Protein AF-A0A244CLA7-F1 (afdb_monomer_lite)

Foldseek 3Di:
DDPVVVVVVVCVVVVHDFDQDDDPPDPDDDDRDDPPPPPPPPPDPDDDPLVVQLVVLLVLLVVLLVVQLVVLVVQLVVQLCVPLPVNDWDKDWDWGDRPNDIDTDIQTDHSVCPDSVVSNVSSVVVSVVSSVVSVVSSVVSSVVSND

pLDDT: mean 71.75, std 21.26, range [33.34, 93.38]

Structure (mmCIF, N/CA/C/O backbone):
data_AF-A0A244CLA7-F1
#
_entry.id   AF-A0A244CLA7-F1
#
loop_
_atom_site.group_PDB
_atom_site.id
_atom_site.type_symbol
_atom_site.label_atom_id
_atom_site.label_alt_id
_atom_site.label_comp_id
_atom_site.label_asym_id
_atom_site.label_entity_id
_atom_site.label_seq_id
_atom_site.pdbx_PDB_ins_code
_atom_site.Cartn_x
_atom_site.Cartn_y
_atom_site.Cartn_z
_atom_site.occupancy
_atom_site.B_iso_or_equiv
_atom_site.auth_seq_id
_atom_site.auth_comp_id
_atom_site.auth_asym_id
_atom_site.auth_atom_id
_atom_site.pdbx_PDB_model_num
ATOM 1 N N . MET A 1 1 ? 11.805 17.698 14.398 1.00 43.31 1 MET A N 1
ATOM 2 C CA . MET A 1 1 ? 12.842 16.790 13.852 1.00 43.31 1 MET A CA 1
ATOM 3 C C . MET A 1 1 ? 14.198 17.474 13.912 1.00 43.31 1 MET A C 1
ATOM 5 O O . MET A 1 1 ? 14.326 18.574 13.388 1.00 43.31 1 MET A O 1
ATOM 9 N N . SER A 1 2 ? 15.173 16.849 14.574 1.00 39.81 2 SER A N 1
ATOM 10 C CA . SER A 1 2 ? 16.552 17.347 14.695 1.00 39.81 2 SER A CA 1
ATOM 11 C C . SER A 1 2 ? 17.226 17.467 13.318 1.00 39.81 2 SER A C 1
ATOM 13 O O . SER A 1 2 ? 17.015 16.605 12.464 1.00 39.81 2 SER A O 1
ATOM 15 N N . LYS A 1 3 ? 18.025 18.523 13.089 1.00 42.25 3 LYS A N 1
ATOM 16 C CA . LYS A 1 3 ? 18.708 18.794 11.803 1.00 42.25 3 LYS A CA 1
ATOM 17 C C . LYS A 1 3 ? 19.556 17.601 11.329 1.00 42.25 3 LYS A C 1
ATOM 19 O O . LYS A 1 3 ? 19.592 17.327 10.136 1.00 42.25 3 LYS A O 1
ATOM 24 N N . TYR A 1 4 ? 20.124 16.837 12.260 1.00 48.91 4 TYR A N 1
ATOM 25 C CA . TYR A 1 4 ? 20.959 15.663 11.986 1.00 48.91 4 TYR A CA 1
ATOM 26 C C . TYR A 1 4 ? 20.196 14.491 11.353 1.00 48.91 4 TYR A C 1
ATOM 28 O O . TYR A 1 4 ? 20.735 13.802 10.493 1.00 48.91 4 TYR A O 1
ATOM 36 N N . ALA A 1 5 ? 18.914 14.311 11.689 1.00 47.72 5 ALA A N 1
ATOM 37 C CA . ALA A 1 5 ? 18.099 13.242 11.108 1.00 47.72 5 ALA A CA 1
ATOM 38 C C . ALA A 1 5 ? 17.867 13.448 9.602 1.00 47.72 5 ALA A C 1
ATOM 40 O O . ALA A 1 5 ? 17.787 12.481 8.854 1.00 47.72 5 ALA A O 1
ATOM 41 N N . LYS A 1 6 ? 17.801 14.708 9.146 1.00 46.91 6 LYS A N 1
ATOM 42 C CA . LYS A 1 6 ? 17.646 15.040 7.721 1.00 46.91 6 LYS A CA 1
ATOM 43 C C . LYS A 1 6 ? 18.919 14.760 6.922 1.00 46.91 6 LYS A C 1
ATOM 45 O O . LYS A 1 6 ? 18.831 14.339 5.777 1.00 46.91 6 LYS A O 1
ATOM 50 N N . VAL A 1 7 ? 20.082 14.975 7.535 1.00 50.00 7 VAL A N 1
ATOM 51 C CA . VAL A 1 7 ? 21.389 14.777 6.893 1.00 50.00 7 VAL A CA 1
ATOM 52 C C . VAL A 1 7 ? 21.701 13.290 6.731 1.00 50.00 7 VAL A C 1
ATOM 54 O O . VAL A 1 7 ? 22.129 12.871 5.661 1.00 50.00 7 VAL A O 1
ATOM 57 N N . ILE A 1 8 ? 21.395 12.480 7.750 1.00 52.47 8 ILE A N 1
ATOM 58 C CA . ILE A 1 8 ? 21.527 11.017 7.679 1.00 52.47 8 ILE A CA 1
ATOM 59 C C . ILE A 1 8 ? 20.615 10.449 6.585 1.00 52.47 8 ILE A C 1
ATOM 61 O O . ILE A 1 8 ? 21.054 9.632 5.781 1.00 52.47 8 ILE A O 1
ATOM 65 N N . LEU A 1 9 ? 19.366 10.925 6.511 1.00 48.12 9 LEU A N 1
ATOM 66 C CA . LEU A 1 9 ? 18.417 10.476 5.491 1.00 48.12 9 LEU A CA 1
ATOM 67 C C . LEU A 1 9 ? 18.893 10.830 4.073 1.00 48.12 9 LEU A C 1
ATOM 69 O O . LEU A 1 9 ? 18.815 9.996 3.181 1.00 48.12 9 LEU A O 1
ATOM 73 N N . ALA A 1 10 ? 19.435 12.036 3.876 1.00 50.59 10 ALA A N 1
ATOM 74 C CA . ALA A 1 10 ? 19.959 12.469 2.581 1.00 50.59 10 ALA A CA 1
ATOM 75 C C . ALA A 1 10 ? 21.188 11.657 2.133 1.00 50.59 10 ALA A C 1
ATOM 77 O O . ALA A 1 10 ? 21.290 11.317 0.959 1.00 50.59 10 ALA A O 1
ATOM 78 N N . ALA A 1 11 ? 22.093 11.312 3.055 1.00 49.34 11 ALA A N 1
ATOM 79 C CA . ALA A 1 11 ? 23.282 10.517 2.744 1.00 49.34 11 ALA A CA 1
ATOM 80 C C . ALA A 1 11 ? 22.945 9.055 2.387 1.00 49.34 11 ALA A C 1
ATOM 82 O O . ALA A 1 11 ? 23.528 8.511 1.452 1.00 49.34 11 ALA A O 1
ATOM 83 N N . ILE A 1 12 ? 21.951 8.452 3.055 1.00 53.03 12 ILE A N 1
ATOM 84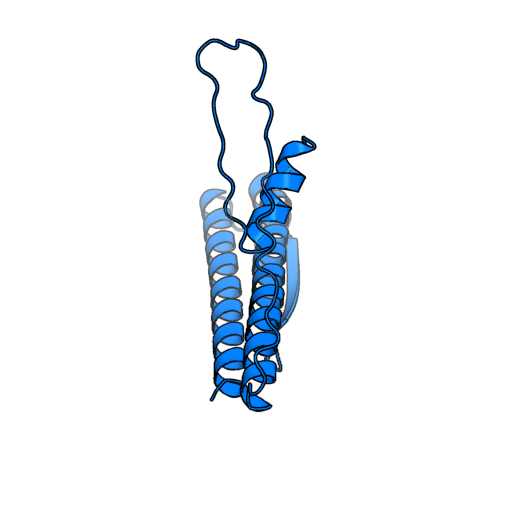 C CA . ILE A 1 12 ? 21.442 7.112 2.704 1.00 53.03 12 ILE A CA 1
ATOM 85 C C . ILE A 1 12 ? 20.797 7.123 1.309 1.00 53.03 12 ILE A C 1
ATOM 87 O O . ILE A 1 12 ? 21.007 6.196 0.532 1.00 53.03 12 ILE A O 1
ATOM 91 N N . CYS A 1 13 ? 20.058 8.183 0.959 1.00 46.69 13 CYS A N 1
ATOM 92 C CA . CYS A 1 13 ? 19.424 8.309 -0.358 1.00 46.69 13 CYS A CA 1
ATOM 93 C C . CYS A 1 13 ? 20.416 8.460 -1.527 1.00 46.69 13 CYS A C 1
ATOM 95 O O . CYS A 1 13 ? 20.008 8.279 -2.668 1.00 46.69 13 CYS A O 1
ATOM 97 N N . MET A 1 14 ? 21.686 8.792 -1.268 1.00 53.25 14 MET A N 1
ATOM 98 C CA . MET A 1 14 ? 22.714 9.022 -2.296 1.00 53.25 14 MET A CA 1
ATOM 99 C C . MET A 1 14 ? 23.757 7.891 -2.387 1.00 53.25 14 MET A C 1
ATOM 101 O O . MET A 1 14 ? 24.845 8.116 -2.907 1.00 53.25 14 MET A O 1
ATOM 105 N N . ASN A 1 15 ? 23.467 6.687 -1.871 1.00 46.84 15 ASN A N 1
ATOM 106 C CA . ASN A 1 15 ? 24.424 5.563 -1.801 1.00 46.84 15 ASN A CA 1
ATOM 107 C C . ASN A 1 15 ? 25.749 5.906 -1.079 1.00 46.84 15 ASN A C 1
ATOM 109 O O . ASN A 1 15 ? 26.771 5.254 -1.287 1.00 46.84 15 ASN A O 1
ATOM 113 N N . GLY A 1 16 ? 25.748 6.915 -0.202 1.00 44.16 16 GLY A N 1
ATOM 114 C CA . GLY A 1 16 ? 26.916 7.285 0.593 1.00 44.16 16 GLY A CA 1
ATOM 115 C C . GLY A 1 16 ? 27.050 6.418 1.846 1.00 44.16 16 GLY A C 1
ATOM 116 O O . GLY A 1 16 ? 26.070 6.139 2.536 1.00 44.16 16 GLY A O 1
ATOM 117 N N . SER A 1 17 ? 28.273 6.022 2.196 1.00 44.25 17 SER A N 1
ATOM 118 C CA . SER A 1 17 ? 28.566 5.398 3.491 1.00 44.25 17 SER A CA 1
ATOM 119 C C . SER A 1 17 ? 28.792 6.468 4.564 1.00 44.25 17 SER A C 1
ATOM 121 O O . SER A 1 17 ? 29.676 7.311 4.416 1.00 44.25 17 SER A O 1
ATOM 123 N N . ILE A 1 18 ? 28.034 6.425 5.665 1.00 45.88 18 ILE A N 1
ATOM 124 C CA . ILE A 1 18 ? 28.233 7.315 6.819 1.00 45.88 18 ILE A CA 1
ATOM 125 C C . ILE A 1 18 ? 29.170 6.629 7.818 1.00 45.88 18 ILE A C 1
ATOM 127 O O . ILE A 1 18 ? 28.774 5.662 8.467 1.00 45.88 18 ILE A O 1
ATOM 131 N N . ASN A 1 19 ? 30.385 7.155 7.986 1.00 44.41 19 ASN A N 1
ATOM 132 C CA . ASN A 1 19 ? 31.270 6.762 9.082 1.00 44.41 19 ASN A CA 1
ATOM 133 C C . ASN A 1 19 ? 31.034 7.678 10.287 1.00 44.41 19 ASN A C 1
ATOM 135 O O . ASN A 1 19 ? 31.317 8.871 10.239 1.00 44.41 19 ASN A O 1
ATOM 139 N N . ILE A 1 20 ? 30.504 7.118 11.376 1.00 48.34 20 ILE A N 1
ATOM 140 C CA . ILE A 1 20 ? 30.347 7.832 12.647 1.00 48.34 20 ILE A CA 1
ATOM 141 C C . ILE A 1 20 ? 31.599 7.567 13.481 1.00 48.34 20 ILE A C 1
ATOM 143 O O . ILE A 1 20 ? 31.740 6.495 14.069 1.00 48.34 20 ILE A O 1
ATOM 147 N N . ILE A 1 21 ? 32.510 8.538 13.538 1.00 46.62 21 ILE A N 1
ATOM 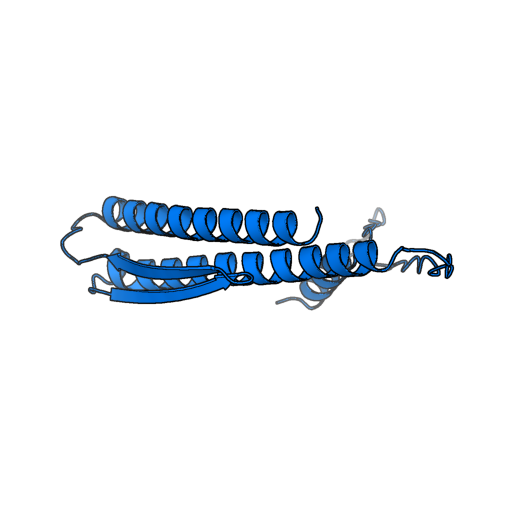148 C CA . ILE A 1 21 ? 33.673 8.476 14.427 1.00 46.62 21 ILE A CA 1
ATOM 149 C C . ILE A 1 21 ? 33.233 8.988 15.800 1.00 46.62 21 ILE A C 1
ATOM 151 O O . ILE A 1 21 ? 32.791 10.127 15.952 1.00 46.62 21 ILE A O 1
ATOM 155 N N . LYS A 1 22 ? 33.316 8.123 16.810 1.00 40.22 22 LYS A N 1
ATOM 156 C CA . LYS A 1 22 ? 33.075 8.488 18.206 1.00 40.22 22 LYS A CA 1
ATOM 157 C C . LYS A 1 22 ? 34.428 8.718 18.867 1.00 40.22 22 LYS A C 1
ATOM 159 O O . LYS A 1 22 ? 35.153 7.756 19.096 1.00 40.22 22 LYS A O 1
ATOM 164 N N . GLU A 1 23 ? 34.764 9.966 19.178 1.00 42.38 23 GLU A N 1
ATOM 165 C CA . GLU A 1 23 ? 35.952 10.247 19.988 1.00 42.38 23 GLU A CA 1
ATOM 166 C C . GLU A 1 23 ? 35.753 9.728 21.420 1.00 42.38 23 GLU A C 1
ATOM 168 O O . GLU A 1 23 ? 34.741 10.009 22.074 1.00 42.38 23 GLU A O 1
ATOM 173 N N . GLU A 1 24 ? 36.711 8.937 21.906 1.00 40.78 24 GLU A N 1
ATOM 174 C CA . GLU A 1 24 ? 36.741 8.492 23.296 1.00 40.78 24 GLU A CA 1
ATOM 175 C C . GLU A 1 24 ? 37.062 9.689 24.209 1.00 40.78 24 GLU A C 1
ATOM 177 O O . GLU A 1 24 ? 38.088 10.343 24.052 1.00 40.78 24 GLU A O 1
ATOM 182 N N . ASN A 1 25 ? 36.174 9.933 25.185 1.00 45.28 25 ASN A N 1
ATOM 183 C CA . ASN A 1 25 ? 36.233 10.939 26.267 1.00 45.28 25 ASN A CA 1
ATOM 184 C C . ASN A 1 25 ? 35.533 12.301 26.076 1.00 45.28 25 ASN A C 1
ATOM 186 O O . ASN A 1 25 ? 35.789 13.215 26.859 1.00 45.28 25 ASN A O 1
ATOM 190 N N . SER A 1 26 ? 34.566 12.440 25.162 1.00 40.34 26 SER A N 1
ATOM 191 C CA . SER A 1 26 ? 33.689 13.628 25.133 1.00 40.34 26 SER A CA 1
ATOM 192 C C . SER A 1 26 ? 32.298 13.357 25.729 1.00 40.34 26 SER A C 1
ATOM 194 O O . SER A 1 26 ? 31.581 12.459 25.288 1.00 40.34 26 SER A O 1
ATOM 196 N N . SER A 1 27 ? 31.881 14.169 26.710 1.00 44.81 27 SER A N 1
ATOM 197 C CA . SER A 1 27 ? 30.490 14.271 27.196 1.00 44.81 27 SER A CA 1
ATOM 198 C C . SER A 1 27 ? 29.626 15.217 26.344 1.00 44.81 27 SER A C 1
ATOM 200 O O . SER A 1 27 ? 28.452 15.440 26.645 1.00 44.81 27 SER A O 1
ATOM 202 N N . VAL A 1 28 ? 30.191 15.751 25.259 1.00 41.19 28 VAL A N 1
ATOM 203 C CA . VAL A 1 28 ? 29.525 16.603 24.273 1.00 41.19 28 VAL A CA 1
ATOM 204 C C . VAL A 1 28 ? 29.382 15.814 22.971 1.00 41.19 28 VAL A C 1
ATOM 206 O O . VAL A 1 28 ? 30.341 15.207 22.495 1.00 41.19 28 VAL A O 1
ATOM 209 N N . LEU A 1 29 ? 28.158 15.799 22.430 1.00 38.31 29 LEU A N 1
ATOM 210 C CA . LEU A 1 29 ? 27.774 15.128 21.183 1.00 38.31 29 LEU A CA 1
ATOM 211 C C . LEU A 1 29 ? 28.836 15.285 20.082 1.00 38.31 29 LEU A C 1
ATOM 213 O O . LEU A 1 29 ? 29.215 16.399 19.729 1.00 38.31 29 LEU A O 1
ATOM 217 N N . SER A 1 30 ? 29.265 14.137 19.559 1.00 40.88 30 SER A N 1
ATOM 218 C CA . SER A 1 30 ? 30.286 13.939 18.531 1.00 40.88 30 SER A CA 1
ATOM 219 C C . SER A 1 30 ? 30.090 14.861 17.322 1.00 40.88 30 SER A C 1
ATOM 221 O O . SER A 1 30 ? 28.983 14.964 16.786 1.00 40.88 30 SER A O 1
ATOM 223 N N . SER A 1 31 ? 31.163 15.505 16.862 1.00 39.41 31 SER A N 1
ATOM 224 C CA . SER A 1 31 ? 31.197 16.154 15.551 1.00 39.41 31 SER A CA 1
ATOM 225 C C . SER A 1 31 ? 31.093 15.086 14.464 1.00 39.41 31 SER A C 1
ATOM 227 O O . SER A 1 31 ? 31.914 14.179 14.383 1.00 39.41 31 SER A O 1
ATOM 229 N N . VAL A 1 32 ? 30.054 15.176 13.634 1.00 38.81 32 VAL A N 1
ATOM 230 C CA . VAL A 1 32 ? 29.912 14.326 12.449 1.00 38.81 32 VAL A CA 1
ATOM 231 C C . VAL A 1 32 ? 30.700 14.984 11.323 1.00 38.81 32 VAL A C 1
ATOM 233 O O . VAL A 1 32 ? 30.219 15.939 10.713 1.00 38.81 32 VAL A O 1
ATOM 236 N N . GLU A 1 33 ? 31.907 14.494 11.058 1.00 38.62 33 GLU A N 1
ATOM 237 C CA . GLU A 1 33 ? 32.609 14.803 9.815 1.00 38.62 33 GLU A CA 1
ATOM 238 C C . GLU A 1 33 ? 32.019 13.952 8.693 1.00 38.62 33 GLU A C 1
ATOM 240 O O . GLU A 1 33 ? 32.077 12.723 8.703 1.00 38.62 33 GLU A O 1
ATOM 245 N N . ILE A 1 34 ? 31.399 14.621 7.725 1.00 40.28 34 ILE A N 1
ATOM 246 C CA . ILE A 1 34 ? 30.872 13.974 6.529 1.00 40.28 34 ILE A CA 1
ATOM 247 C C . ILE A 1 34 ? 31.973 14.044 5.478 1.00 40.28 34 ILE A C 1
ATOM 249 O O . ILE A 1 34 ? 32.112 15.043 4.774 1.00 40.28 34 ILE A O 1
ATOM 253 N N . GLY A 1 35 ? 32.763 12.977 5.384 1.00 33.78 35 GLY A N 1
ATOM 254 C CA . GLY A 1 35 ? 33.628 12.746 4.234 1.00 33.78 35 GLY A CA 1
ATOM 255 C C . GLY A 1 35 ? 32.774 12.367 3.028 1.00 33.78 35 GLY A C 1
ATOM 256 O O . GLY A 1 35 ? 32.371 11.215 2.890 1.00 33.78 35 GLY A O 1
ATOM 257 N N . LEU A 1 36 ? 32.472 13.334 2.162 1.00 35.41 36 LEU A N 1
ATOM 258 C CA . LEU A 1 36 ? 31.953 13.050 0.828 1.00 35.41 36 LEU A CA 1
ATOM 259 C C . LEU A 1 36 ? 33.131 12.597 -0.034 1.00 35.41 36 LEU A C 1
ATOM 261 O O . LEU A 1 36 ? 33.825 13.423 -0.623 1.00 35.41 36 LEU A O 1
ATOM 265 N N . ASN A 1 37 ? 33.357 11.285 -0.120 1.00 35.81 37 ASN A N 1
ATOM 266 C CA . ASN A 1 37 ? 34.091 10.746 -1.258 1.00 35.81 37 ASN A CA 1
ATOM 267 C C . ASN A 1 37 ? 33.179 10.901 -2.475 1.00 35.81 37 ASN A C 1
ATOM 269 O O . ASN A 1 37 ? 32.371 10.029 -2.785 1.00 35.81 37 ASN A O 1
ATOM 273 N N . LEU A 1 38 ? 33.277 12.063 -3.122 1.00 33.34 38 LEU A N 1
ATOM 274 C CA . LEU A 1 38 ? 32.858 12.238 -4.502 1.00 33.34 38 LEU A CA 1
ATOM 275 C C . LEU A 1 38 ? 33.720 11.277 -5.314 1.00 33.34 38 LEU A C 1
ATOM 277 O O . LEU A 1 38 ? 34.855 11.591 -5.664 1.00 33.34 38 LEU A O 1
ATOM 281 N N . VAL A 1 39 ? 33.197 10.075 -5.552 1.00 35.69 39 VAL A N 1
ATOM 282 C CA . VAL A 1 39 ? 33.678 9.253 -6.654 1.00 35.69 39 VAL A CA 1
ATOM 283 C C . VAL A 1 39 ? 33.428 10.121 -7.876 1.00 35.69 39 VAL A C 1
ATOM 285 O O . VAL A 1 39 ? 32.276 10.395 -8.216 1.00 35.69 39 VAL A O 1
ATOM 288 N N . SER A 1 40 ? 34.499 10.678 -8.445 1.00 35.94 40 SER A N 1
ATOM 289 C CA . SER A 1 40 ? 34.411 11.337 -9.737 1.00 35.94 40 SER A CA 1
ATOM 290 C C . SER A 1 40 ? 33.782 10.320 -10.669 1.00 35.94 40 SER A C 1
ATOM 292 O O . SER A 1 40 ? 34.332 9.230 -10.835 1.00 35.94 40 SER A O 1
ATOM 294 N N . ALA A 1 41 ? 32.614 10.653 -11.210 1.00 35.59 41 ALA A N 1
ATOM 295 C CA . ALA A 1 41 ? 32.074 9.948 -12.350 1.00 35.59 41 ALA A CA 1
ATOM 296 C C . ALA A 1 41 ? 33.107 10.121 -13.466 1.00 35.59 41 ALA A C 1
ATOM 298 O O . ALA A 1 41 ? 33.167 11.162 -14.117 1.00 35.59 41 ALA A O 1
ATOM 299 N N . GLU A 1 42 ? 34.009 9.150 -13.596 1.00 35.72 42 GLU A N 1
ATOM 300 C CA . GLU A 1 42 ? 34.713 8.950 -14.846 1.00 35.72 42 GLU A CA 1
ATOM 301 C C . GLU A 1 42 ? 33.616 8.654 -15.863 1.00 35.72 42 GLU A C 1
ATOM 303 O O . GLU A 1 42 ? 32.909 7.651 -15.756 1.00 35.72 42 GLU A O 1
ATOM 308 N N . GLU A 1 43 ? 33.424 9.589 -16.795 1.00 40.41 43 GLU A N 1
ATOM 309 C CA . GLU A 1 43 ? 32.685 9.365 -18.030 1.00 40.41 43 GLU A CA 1
ATOM 310 C C . GLU A 1 43 ? 33.357 8.201 -18.763 1.00 40.41 43 GLU A C 1
ATOM 312 O O . GLU A 1 43 ? 34.253 8.378 -19.588 1.00 40.41 43 GLU A O 1
ATOM 317 N N . SER A 1 44 ? 32.943 6.981 -18.435 1.00 33.94 44 SER A N 1
ATOM 318 C CA . SER A 1 44 ? 33.195 5.826 -19.273 1.00 33.94 44 SER A CA 1
ATOM 319 C C . SER A 1 44 ? 32.066 5.766 -20.284 1.00 33.94 44 SER A C 1
ATOM 321 O O . SER A 1 44 ? 30.966 5.297 -20.009 1.00 33.94 44 SER A O 1
ATOM 323 N N . SER A 1 45 ? 32.378 6.281 -21.467 1.00 46.41 45 SER A N 1
ATOM 324 C CA . SER A 1 45 ? 31.721 5.969 -22.728 1.00 46.41 45 SER A CA 1
ATOM 325 C C . SER A 1 45 ? 31.265 4.505 -22.808 1.00 46.41 45 SER A C 1
ATOM 327 O O . SER A 1 45 ? 32.034 3.614 -22.437 1.00 46.41 45 SER A O 1
ATOM 329 N N . TYR A 1 46 ? 30.085 4.315 -23.410 1.00 43.38 46 TYR A N 1
ATOM 330 C CA . TYR A 1 46 ? 29.405 3.059 -23.765 1.00 43.38 46 TYR A CA 1
ATOM 331 C C . TYR A 1 46 ? 28.572 2.400 -22.653 1.00 43.38 46 TYR A C 1
ATOM 333 O O . TYR A 1 46 ? 28.855 1.277 -22.255 1.00 43.38 46 TYR A O 1
ATOM 341 N N . LEU A 1 47 ? 27.502 3.071 -22.215 1.00 43.66 47 LEU A N 1
ATOM 342 C CA . LEU A 1 47 ? 26.269 2.356 -21.878 1.00 43.66 47 LEU A CA 1
ATOM 343 C C . LEU A 1 47 ? 25.419 2.361 -23.154 1.00 43.66 47 LEU A C 1
ATOM 345 O O . LEU A 1 47 ? 25.162 3.428 -23.723 1.00 43.66 47 LEU A O 1
ATOM 349 N N . ASP A 1 48 ? 25.070 1.179 -23.659 1.00 52.22 48 ASP A N 1
ATOM 350 C CA . ASP A 1 48 ? 24.084 1.057 -24.735 1.00 52.22 48 ASP A CA 1
ATOM 351 C C . ASP A 1 48 ? 22.786 1.734 -24.257 1.00 52.22 48 ASP A C 1
ATOM 353 O O . ASP A 1 48 ? 22.449 1.662 -23.077 1.00 52.22 48 ASP A O 1
ATOM 357 N N . GLY A 1 49 ? 22.051 2.424 -25.138 1.00 55.16 49 GLY A N 1
ATOM 358 C CA . GLY A 1 49 ? 20.891 3.255 -24.752 1.00 55.16 49 GLY A CA 1
ATOM 359 C C . GLY A 1 49 ? 19.776 2.530 -23.972 1.00 55.16 49 GLY A C 1
ATOM 360 O O . GLY A 1 49 ? 18.890 3.181 -23.420 1.00 55.16 49 GLY A O 1
ATOM 361 N N . ASP A 1 50 ? 19.840 1.201 -23.892 1.00 56.41 50 ASP A N 1
ATOM 362 C CA . ASP A 1 50 ? 18.952 0.341 -23.114 1.00 56.41 50 ASP A CA 1
ATOM 363 C C . ASP A 1 50 ? 19.337 0.267 -21.612 1.00 56.41 50 ASP A C 1
ATOM 365 O O . ASP A 1 50 ? 18.457 0.114 -20.760 1.00 56.41 50 ASP A O 1
ATOM 369 N N . GLU A 1 51 ? 20.614 0.451 -21.245 1.00 62.72 51 GLU A N 1
ATOM 370 C CA . GLU A 1 51 ? 21.068 0.459 -19.840 1.00 62.72 51 GLU A CA 1
ATOM 371 C C . GLU A 1 51 ? 20.591 1.715 -19.089 1.00 62.72 51 GLU A C 1
ATOM 373 O O . GLU A 1 51 ? 20.091 1.607 -17.967 1.00 62.72 51 GLU A O 1
ATOM 378 N N . GLU A 1 52 ? 20.617 2.889 -19.731 1.00 76.94 52 GLU A N 1
ATOM 379 C CA . GLU A 1 52 ? 20.114 4.146 -19.144 1.00 76.94 52 GLU A CA 1
ATOM 380 C C . GLU A 1 52 ? 18.594 4.086 -18.886 1.00 76.94 52 GLU A C 1
ATOM 382 O O . GLU A 1 52 ? 18.097 4.524 -17.842 1.00 76.94 52 GLU A O 1
ATOM 387 N N . ALA A 1 53 ? 17.839 3.471 -19.804 1.00 76.06 53 ALA A N 1
ATOM 388 C CA . ALA A 1 53 ? 16.396 3.290 -19.660 1.00 76.06 53 ALA A CA 1
ATOM 389 C C . ALA A 1 53 ? 16.039 2.343 -18.501 1.00 76.06 53 ALA A C 1
ATOM 391 O O . ALA A 1 53 ? 15.078 2.597 -17.763 1.00 76.06 53 ALA A O 1
ATOM 392 N N . CYS A 1 54 ? 16.816 1.273 -18.308 1.00 81.75 54 CYS A N 1
ATOM 393 C CA . CYS A 1 54 ? 16.606 0.343 -17.204 1.00 81.75 54 CYS A CA 1
ATOM 394 C C . CYS A 1 54 ? 16.933 0.971 -15.837 1.00 81.75 54 CYS A C 1
ATOM 396 O O . CYS A 1 54 ? 16.137 0.846 -14.898 1.00 81.75 54 CYS A O 1
ATOM 398 N N . GLU A 1 55 ? 18.051 1.693 -15.716 1.00 82.88 55 GLU A N 1
ATOM 399 C CA . GLU A 1 55 ? 18.414 2.384 -14.472 1.00 82.88 55 GLU A CA 1
ATOM 400 C C . GLU A 1 55 ? 17.346 3.407 -14.062 1.00 82.88 55 GLU A C 1
ATOM 402 O O . GLU A 1 55 ? 16.906 3.445 -12.903 1.00 82.88 55 GLU A O 1
ATOM 407 N N . GLN A 1 56 ? 16.847 4.182 -15.029 1.00 83.12 56 GLN A N 1
ATOM 408 C CA . GLN A 1 56 ? 15.768 5.135 -14.797 1.00 83.12 56 GLN A CA 1
ATOM 409 C C . GLN A 1 56 ? 14.467 4.434 -14.378 1.00 83.12 56 GLN A C 1
ATOM 411 O O . GLN A 1 56 ? 13.830 4.839 -13.398 1.00 83.12 56 GLN A O 1
ATOM 416 N N . ALA A 1 57 ? 14.094 3.335 -15.045 1.00 81.31 57 ALA A N 1
ATOM 417 C CA . ALA A 1 57 ? 12.926 2.542 -14.669 1.00 81.31 57 ALA A CA 1
ATOM 418 C C . ALA A 1 57 ? 13.036 1.996 -13.239 1.00 81.31 57 ALA A C 1
ATOM 420 O O . ALA A 1 57 ? 12.050 2.004 -12.499 1.00 81.31 57 ALA A O 1
ATOM 421 N N . GLN A 1 58 ? 14.227 1.574 -12.808 1.00 86.50 58 GLN A N 1
ATOM 422 C CA . GLN A 1 58 ? 14.463 1.106 -11.445 1.00 86.50 58 GLN A CA 1
ATOM 423 C C . GLN A 1 58 ? 14.284 2.223 -10.409 1.00 86.50 58 GLN A C 1
ATOM 425 O O . GLN A 1 58 ? 13.618 2.006 -9.388 1.00 86.50 58 GLN A O 1
ATOM 430 N N . MET A 1 59 ? 14.824 3.418 -10.666 1.00 87.19 59 MET A N 1
ATOM 431 C CA . MET A 1 59 ? 14.648 4.582 -9.789 1.00 87.19 59 MET A CA 1
ATOM 432 C C . MET A 1 59 ? 13.176 4.988 -9.668 1.00 87.19 59 MET A C 1
ATOM 434 O O . MET A 1 59 ? 12.661 5.128 -8.551 1.00 87.19 59 MET A O 1
ATOM 438 N N . ASP A 1 60 ? 12.476 5.114 -10.796 1.00 85.75 60 ASP A N 1
ATOM 439 C CA . ASP A 1 60 ? 11.065 5.500 -10.817 1.00 85.75 60 ASP A CA 1
ATOM 440 C C . ASP A 1 60 ? 10.184 4.460 -10.127 1.00 85.75 60 ASP A C 1
ATOM 442 O O . ASP A 1 60 ? 9.342 4.810 -9.296 1.00 85.75 60 ASP A O 1
ATOM 446 N N . SER A 1 61 ? 10.429 3.176 -10.386 1.00 87.06 61 SER A N 1
ATOM 447 C CA . SER A 1 61 ? 9.686 2.079 -9.769 1.00 87.06 61 SER A CA 1
ATOM 448 C C . SER A 1 61 ? 9.835 2.040 -8.250 1.00 87.06 61 SER A C 1
ATOM 450 O O . SER A 1 61 ? 8.875 1.748 -7.530 1.00 87.06 61 SER A O 1
ATOM 452 N N . ASN A 1 62 ? 11.039 2.327 -7.748 1.00 86.69 62 ASN A N 1
ATOM 453 C CA . ASN A 1 62 ? 11.301 2.406 -6.315 1.00 86.69 62 ASN A CA 1
ATOM 454 C C . ASN A 1 62 ? 10.609 3.624 -5.701 1.00 86.69 62 ASN A C 1
ATOM 456 O O . ASN A 1 62 ? 9.983 3.503 -4.648 1.00 86.69 62 ASN A O 1
ATOM 460 N N . ARG A 1 63 ? 10.660 4.783 -6.371 1.00 90.44 63 ARG A N 1
ATOM 461 C CA . ARG A 1 63 ? 9.958 5.993 -5.927 1.00 90.44 63 ARG A CA 1
ATOM 462 C C . ARG A 1 63 ? 8.450 5.758 -5.838 1.00 90.44 63 ARG A C 1
ATOM 464 O O . ARG A 1 63 ? 7.867 6.013 -4.789 1.00 90.44 63 ARG A O 1
ATOM 471 N N . MET A 1 64 ? 7.838 5.233 -6.901 1.00 87.75 64 MET A N 1
ATOM 472 C CA . MET A 1 64 ? 6.397 4.959 -6.963 1.00 87.75 64 MET A CA 1
ATOM 473 C C . MET A 1 64 ? 5.961 3.943 -5.899 1.00 87.75 64 MET A C 1
ATOM 475 O O . MET A 1 64 ? 4.965 4.159 -5.208 1.00 87.75 64 MET A O 1
ATOM 479 N N . PHE A 1 65 ? 6.734 2.866 -5.705 1.00 91.19 65 PHE A N 1
ATOM 480 C CA . PHE A 1 65 ? 6.472 1.896 -4.639 1.00 91.19 65 PHE A CA 1
ATOM 481 C C . PHE A 1 65 ? 6.536 2.538 -3.248 1.00 91.19 65 PHE A C 1
ATOM 483 O O . PHE A 1 65 ? 5.632 2.330 -2.442 1.00 91.19 65 PHE A O 1
ATOM 490 N N . ASN A 1 66 ? 7.574 3.332 -2.973 1.00 89.88 66 ASN A N 1
ATOM 491 C CA . ASN A 1 66 ? 7.745 3.987 -1.677 1.00 89.88 66 ASN A CA 1
ATOM 492 C C . ASN A 1 66 ? 6.619 4.987 -1.387 1.00 89.88 66 ASN A C 1
ATOM 494 O O . ASN A 1 66 ? 6.161 5.070 -0.249 1.00 89.88 66 ASN A O 1
ATOM 498 N N . THR A 1 67 ? 6.145 5.716 -2.4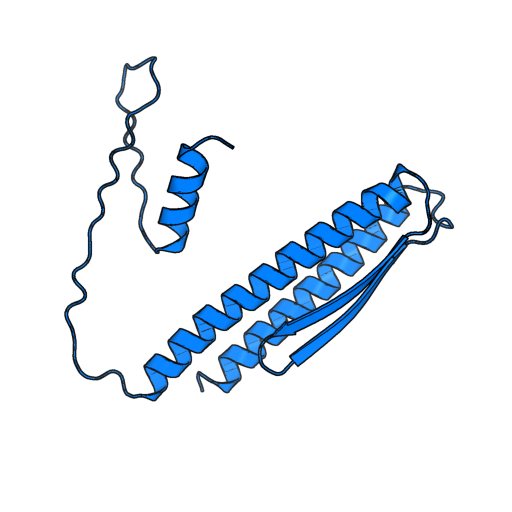03 1.00 91.00 67 THR A N 1
ATOM 499 C CA . THR A 1 67 ? 4.968 6.584 -2.277 1.00 91.00 67 THR A CA 1
ATOM 500 C C . THR A 1 67 ? 3.723 5.772 -1.930 1.00 91.00 67 THR A C 1
ATOM 502 O O . THR A 1 67 ? 3.052 6.106 -0.957 1.00 91.00 67 THR A O 1
ATOM 505 N N . CYS A 1 68 ? 3.456 4.669 -2.640 1.00 89.62 68 CYS A N 1
ATOM 506 C CA . CYS A 1 68 ? 2.332 3.797 -2.298 1.00 89.62 68 CYS A CA 1
ATOM 507 C C . CYS A 1 68 ? 2.435 3.245 -0.862 1.00 89.62 68 CYS A C 1
ATOM 509 O O . CYS A 1 68 ? 1.472 3.340 -0.105 1.00 89.62 68 CYS A O 1
ATOM 511 N N . ASP A 1 69 ? 3.588 2.698 -0.454 1.00 93.06 69 ASP A N 1
ATOM 512 C CA . ASP A 1 69 ? 3.772 2.153 0.903 1.00 93.06 69 ASP A CA 1
ATOM 513 C C . ASP A 1 69 ? 3.538 3.225 1.979 1.00 93.06 69 ASP A C 1
ATOM 515 O O . ASP A 1 69 ? 2.850 2.974 2.972 1.00 93.06 69 ASP A O 1
ATOM 519 N N . TYR A 1 70 ? 4.054 4.437 1.761 1.00 93.12 70 TYR A N 1
ATOM 520 C CA . TYR A 1 70 ? 3.849 5.562 2.667 1.00 93.12 70 TYR A CA 1
ATOM 521 C C . TYR A 1 70 ? 2.370 5.955 2.777 1.00 93.12 70 TYR A C 1
ATOM 523 O O . TYR A 1 70 ? 1.842 6.047 3.890 1.00 93.12 70 TYR A O 1
ATOM 531 N N . ASP A 1 71 ? 1.695 6.160 1.647 1.00 89.31 71 ASP A N 1
ATOM 532 C CA . ASP A 1 71 ? 0.310 6.628 1.622 1.00 89.31 71 ASP A CA 1
ATOM 533 C C . ASP A 1 71 ? -0.649 5.579 2.192 1.00 89.31 71 ASP A C 1
ATOM 535 O O . ASP A 1 71 ? -1.475 5.908 3.044 1.00 89.31 71 ASP A O 1
ATOM 539 N N . VAL A 1 72 ? -0.489 4.299 1.834 1.00 90.25 72 VAL A N 1
ATOM 540 C CA . VAL A 1 72 ? -1.281 3.197 2.409 1.00 90.25 72 VAL A CA 1
ATOM 541 C C . VAL A 1 72 ? -1.140 3.168 3.931 1.00 90.25 72 VAL A C 1
ATOM 543 O O . VAL A 1 72 ? -2.140 3.118 4.648 1.00 90.25 72 VAL A O 1
ATOM 546 N N . ARG A 1 73 ? 0.088 3.246 4.461 1.00 92.75 73 ARG A N 1
ATOM 547 C CA . ARG A 1 73 ? 0.323 3.263 5.916 1.00 92.75 73 ARG A CA 1
ATOM 548 C C . ARG A 1 73 ? -0.295 4.482 6.586 1.00 92.75 73 ARG A C 1
ATOM 550 O O . ARG A 1 73 ? -0.818 4.360 7.695 1.00 92.75 73 ARG A O 1
ATOM 557 N N . LYS A 1 74 ? -0.232 5.642 5.934 1.00 92.00 74 LYS A N 1
ATOM 558 C CA . LYS A 1 74 ? -0.835 6.882 6.425 1.00 92.00 74 LYS A CA 1
ATOM 559 C C . LYS A 1 74 ? -2.357 6.754 6.511 1.00 92.00 74 LYS A C 1
ATOM 561 O O . LYS A 1 74 ? -2.905 7.033 7.576 1.00 92.00 74 LYS A O 1
ATOM 566 N N . TYR A 1 75 ? -3.017 6.283 5.452 1.00 89.94 75 TYR A N 1
ATOM 567 C CA . TYR A 1 75 ? -4.469 6.082 5.444 1.00 89.94 75 TYR A CA 1
ATOM 568 C C . TYR A 1 75 ? -4.903 5.058 6.487 1.00 89.94 75 TYR A C 1
ATOM 570 O O . TYR A 1 75 ? -5.810 5.321 7.269 1.00 89.94 75 TYR A O 1
ATOM 578 N N . VAL A 1 76 ? -4.202 3.929 6.583 1.00 90.12 76 VAL A N 1
ATOM 579 C CA . VAL A 1 76 ? -4.477 2.901 7.595 1.00 90.12 76 VAL A CA 1
ATOM 580 C C . VAL A 1 76 ? -4.345 3.459 9.012 1.00 90.12 76 VAL A C 1
ATOM 582 O O . VAL A 1 76 ? -5.185 3.174 9.861 1.00 90.12 76 VAL A O 1
ATOM 585 N N . ALA A 1 77 ? -3.327 4.280 9.287 1.00 90.19 77 ALA A N 1
ATOM 586 C CA . ALA A 1 77 ? -3.162 4.910 10.596 1.00 90.19 77 ALA A CA 1
ATOM 587 C C . ALA A 1 77 ? -4.292 5.907 10.915 1.00 90.19 77 ALA A C 1
ATOM 589 O O . ALA A 1 77 ? -4.753 5.976 12.057 1.00 90.19 77 ALA A O 1
ATOM 590 N N . GLU A 1 78 ? -4.745 6.661 9.914 1.00 90.12 78 GLU A N 1
ATOM 591 C CA . GLU A 1 78 ? -5.881 7.575 10.027 1.00 90.12 78 GLU A CA 1
ATOM 592 C C . GLU A 1 78 ? -7.184 6.814 10.309 1.00 90.12 78 GLU A C 1
ATOM 594 O O . GLU A 1 78 ? -7.842 7.080 11.316 1.00 90.12 78 GLU A O 1
ATOM 599 N N . ILE A 1 79 ? -7.495 5.792 9.508 1.00 88.81 79 ILE A N 1
ATOM 600 C CA . ILE A 1 79 ? -8.686 4.948 9.673 1.00 88.81 79 ILE A CA 1
ATOM 601 C C . ILE A 1 79 ? -8.650 4.208 11.007 1.00 88.81 79 ILE A C 1
ATOM 603 O O . ILE A 1 79 ? -9.648 4.145 11.717 1.00 88.81 79 ILE A O 1
ATOM 607 N N . HIS A 1 80 ? -7.489 3.714 11.425 1.00 89.31 80 HIS A N 1
ATOM 608 C CA . HIS A 1 80 ? -7.346 3.076 12.727 1.00 89.31 80 HIS A CA 1
ATOM 609 C C . HIS A 1 80 ? -7.711 4.030 13.876 1.00 89.31 80 HIS A C 1
ATOM 611 O O . HIS A 1 80 ? -8.362 3.633 14.847 1.00 89.31 80 HIS A O 1
ATOM 617 N N . ARG A 1 81 ? -7.320 5.307 13.780 1.00 87.50 81 ARG A N 1
ATOM 618 C CA . ARG A 1 81 ? -7.683 6.324 14.774 1.00 87.50 81 ARG A CA 1
ATOM 619 C C . ARG A 1 81 ? -9.184 6.625 14.753 1.00 87.50 81 ARG A C 1
ATOM 621 O O . ARG A 1 81 ? -9.789 6.695 15.823 1.00 87.50 81 ARG A O 1
ATOM 628 N N . GLU A 1 82 ? -9.774 6.826 13.581 1.00 87.81 82 GLU A N 1
ATOM 629 C CA . GLU A 1 82 ? -11.190 7.195 13.470 1.00 87.81 82 GLU A CA 1
ATOM 630 C C . GLU A 1 82 ? -12.122 6.012 13.779 1.00 87.81 82 GLU A C 1
ATOM 632 O O . GLU A 1 82 ? -13.035 6.139 14.595 1.00 87.81 82 GLU A O 1
ATOM 637 N N . THR A 1 83 ? -11.842 4.825 13.248 1.00 85.81 83 THR A N 1
ATOM 638 C CA . THR A 1 83 ? -12.713 3.658 13.414 1.00 85.81 83 THR A CA 1
ATOM 639 C C . THR A 1 83 ? -12.397 2.839 14.647 1.00 85.81 83 THR A C 1
ATOM 641 O O . THR A 1 83 ? -13.274 2.648 15.488 1.00 85.81 83 THR A O 1
ATOM 644 N N . CYS A 1 84 ? -11.155 2.388 14.831 1.00 85.94 84 CYS A N 1
ATOM 645 C CA . CYS A 1 84 ? -10.861 1.466 15.931 1.00 85.94 84 CYS A CA 1
ATOM 646 C C . CYS A 1 84 ? -10.835 2.166 17.298 1.00 85.94 84 CYS A C 1
ATOM 648 O O . CYS A 1 84 ? -11.223 1.568 18.304 1.00 85.94 84 CYS A O 1
ATOM 650 N N . VAL A 1 85 ? -10.362 3.419 17.354 1.00 84.88 85 VAL A N 1
ATOM 651 C CA . VAL A 1 85 ? -10.222 4.170 18.616 1.00 84.88 85 VAL A CA 1
ATOM 652 C C . VAL A 1 85 ? -11.447 5.032 18.898 1.00 84.88 85 VAL A C 1
ATOM 654 O O . VAL A 1 85 ? -12.053 4.894 19.960 1.00 84.88 85 VAL A O 1
ATOM 657 N N . LYS A 1 86 ? -11.819 5.922 17.970 1.00 84.38 86 LYS A N 1
ATOM 658 C CA . LYS A 1 86 ? -12.943 6.849 18.178 1.00 84.38 86 LYS A CA 1
ATOM 659 C C . LYS A 1 86 ? -14.313 6.231 17.915 1.00 84.38 86 LYS A C 1
ATOM 661 O O . LYS A 1 86 ? -15.306 6.828 18.315 1.00 84.38 86 LYS A O 1
ATOM 666 N N . ARG A 1 87 ? -14.364 5.034 17.323 1.00 82.69 87 ARG A N 1
ATOM 667 C CA . ARG A 1 87 ? -15.610 4.334 16.993 1.00 82.69 87 ARG A CA 1
ATOM 668 C C . ARG A 1 87 ? -16.488 5.154 16.039 1.00 82.69 87 ARG A C 1
ATOM 670 O O . ARG A 1 87 ? -17.658 5.406 16.319 1.00 82.69 87 ARG A O 1
ATOM 677 N N . HIS A 1 88 ? -15.919 5.522 14.893 1.00 85.25 88 HIS A N 1
ATOM 678 C CA . HIS A 1 88 ? -16.641 6.083 13.752 1.00 85.25 88 HIS A CA 1
ATOM 679 C C . HIS A 1 88 ? -16.414 5.262 12.482 1.00 85.25 88 HIS A C 1
ATOM 681 O O . HIS A 1 88 ? -15.286 4.871 12.191 1.00 85.25 88 HIS A O 1
ATOM 687 N N . ASP A 1 89 ? -17.469 5.042 11.700 1.00 84.69 89 ASP A N 1
ATOM 688 C CA . ASP A 1 89 ? -17.321 4.479 10.357 1.00 84.69 89 ASP A CA 1
ATOM 689 C C . ASP A 1 89 ? -16.456 5.414 9.515 1.00 84.69 89 ASP A C 1
ATOM 691 O O . ASP A 1 89 ? -16.753 6.606 9.391 1.00 84.69 89 ASP A O 1
ATOM 695 N N . TYR A 1 90 ? -15.363 4.883 8.974 1.00 85.62 90 TYR A N 1
ATOM 696 C CA . TYR A 1 90 ? -14.456 5.649 8.133 1.00 85.62 90 TYR A CA 1
ATOM 697 C C . TYR A 1 90 ? -13.801 4.732 7.104 1.00 85.62 90 TYR A C 1
ATOM 699 O O . TYR A 1 90 ? -13.305 3.648 7.421 1.00 85.62 90 TYR A O 1
ATOM 707 N N . SER A 1 91 ? -13.809 5.184 5.857 1.00 89.12 91 SER A N 1
ATOM 708 C CA . SER A 1 91 ? -13.190 4.501 4.729 1.00 89.12 91 SER A CA 1
ATOM 709 C C . SER A 1 91 ? -12.635 5.526 3.755 1.00 89.12 91 SER A C 1
ATOM 711 O O . SER A 1 91 ? -13.182 6.621 3.608 1.00 89.12 91 SER A O 1
ATOM 713 N N . VAL A 1 92 ? -11.553 5.160 3.082 1.00 88.94 92 VAL A N 1
ATOM 714 C CA . VAL A 1 92 ? -10.87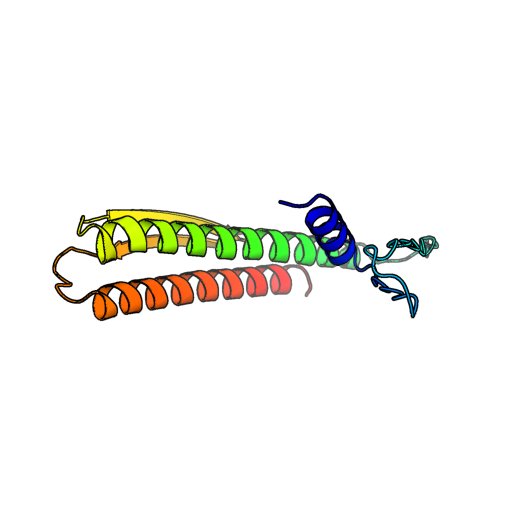9 5.984 2.084 1.00 88.94 92 VAL A CA 1
ATOM 715 C C . VAL A 1 92 ? -10.714 5.161 0.819 1.00 88.94 92 VAL A C 1
ATOM 717 O O . VAL A 1 92 ? -10.141 4.071 0.851 1.00 88.94 92 VAL A O 1
ATOM 720 N N . ASP A 1 93 ? -11.176 5.708 -0.300 1.00 92.38 93 ASP A N 1
ATOM 721 C CA . ASP A 1 93 ? -10.882 5.150 -1.613 1.00 92.38 93 ASP A CA 1
ATOM 722 C C . ASP A 1 93 ? -9.472 5.565 -2.031 1.00 92.38 93 ASP A C 1
ATOM 724 O O . ASP A 1 93 ? -9.113 6.745 -2.022 1.00 92.38 93 ASP A O 1
ATOM 728 N N . VAL A 1 94 ? -8.659 4.577 -2.384 1.00 89.31 94 VAL A N 1
ATOM 729 C CA . VAL A 1 94 ? -7.262 4.754 -2.767 1.00 89.31 94 VAL A CA 1
ATOM 730 C C . VAL A 1 94 ? -7.061 4.352 -4.221 1.00 89.31 94 VAL A C 1
ATOM 732 O O . VAL A 1 94 ? -7.704 3.431 -4.727 1.00 89.31 94 VAL A O 1
ATOM 735 N N . SER A 1 95 ? -6.152 5.049 -4.899 1.00 93.38 95 SER A N 1
ATOM 736 C CA . SER A 1 95 ? -5.730 4.739 -6.262 1.00 93.38 95 SER A CA 1
ATOM 737 C C . SER A 1 95 ? -4.261 5.110 -6.429 1.00 93.38 95 SER A C 1
ATOM 739 O O . SER A 1 95 ? -3.901 6.278 -6.297 1.00 93.38 95 SER A O 1
ATOM 741 N N . PHE A 1 96 ? -3.422 4.124 -6.731 1.00 90.38 96 PHE A N 1
ATOM 742 C CA . PHE A 1 96 ? -1.985 4.288 -6.928 1.00 90.38 96 PHE A CA 1
ATOM 743 C C . PHE A 1 96 ? -1.601 3.876 -8.342 1.00 90.38 96 PHE A C 1
ATOM 745 O O . PHE A 1 96 ? -1.981 2.800 -8.802 1.00 90.38 96 PHE A O 1
ATOM 752 N N . GLU A 1 97 ? -0.821 4.711 -9.016 1.00 90.00 97 GLU A N 1
ATOM 753 C CA . GLU A 1 97 ? -0.271 4.414 -10.335 1.00 90.00 97 GLU A CA 1
ATOM 754 C C . GLU A 1 97 ? 1.199 4.011 -10.197 1.00 90.00 97 GLU A C 1
ATOM 756 O O . GLU A 1 97 ? 2.006 4.738 -9.614 1.00 90.00 97 GLU A O 1
ATOM 761 N N . ILE A 1 98 ? 1.539 2.826 -10.704 1.00 86.50 98 ILE A N 1
ATOM 762 C CA . ILE A 1 98 ? 2.912 2.321 -10.758 1.00 86.50 98 ILE A CA 1
ATOM 763 C C . ILE A 1 98 ? 3.172 1.836 -12.181 1.00 86.50 98 ILE A C 1
ATOM 765 O O . ILE A 1 98 ? 2.636 0.810 -12.616 1.00 86.50 98 ILE A O 1
ATOM 769 N N . GLY A 1 99 ? 3.976 2.595 -12.926 1.00 85.25 99 GLY A N 1
ATOM 770 C CA . GLY A 1 99 ? 4.105 2.403 -14.367 1.00 85.25 99 GLY A CA 1
ATOM 771 C C . GLY A 1 99 ? 2.746 2.554 -15.054 1.00 85.25 99 GLY A C 1
ATOM 772 O O . GLY A 1 99 ? 2.057 3.541 -14.850 1.00 85.25 99 GLY A O 1
ATOM 773 N N . ALA A 1 100 ? 2.326 1.549 -15.826 1.00 82.69 100 ALA A N 1
ATOM 774 C CA . ALA A 1 100 ? 1.009 1.530 -16.478 1.00 82.69 100 ALA A CA 1
ATOM 775 C C . ALA A 1 100 ? -0.100 0.855 -15.640 1.00 82.69 100 ALA A C 1
ATOM 777 O O . ALA A 1 100 ? -1.221 0.687 -16.123 1.00 82.69 100 ALA A O 1
ATOM 778 N N . LYS A 1 101 ? 0.204 0.390 -14.421 1.00 86.94 101 LYS A N 1
ATOM 779 C CA . LYS A 1 101 ? -0.738 -0.361 -13.583 1.00 86.94 101 LYS A CA 1
ATOM 780 C C . LYS A 1 101 ? -1.358 0.557 -12.538 1.00 86.94 101 LYS A C 1
ATOM 782 O O . LYS A 1 101 ? -0.647 1.191 -11.763 1.00 86.94 101 LYS A O 1
ATOM 787 N N . VAL A 1 102 ? -2.687 0.567 -12.494 1.00 91.69 102 VAL A N 1
ATOM 788 C CA . VAL A 1 102 ? -3.467 1.271 -11.472 1.00 91.69 102 VAL A CA 1
ATOM 789 C C . VAL A 1 102 ? -3.920 0.261 -10.422 1.00 91.69 102 VAL A C 1
ATOM 791 O O . VAL A 1 102 ? -4.521 -0.763 -10.749 1.00 91.69 102 VAL A O 1
ATOM 794 N N . ILE A 1 103 ? -3.617 0.544 -9.160 1.00 89.88 103 ILE A N 1
ATOM 795 C CA . ILE A 1 103 ? -4.030 -0.238 -7.996 1.00 89.88 103 ILE A CA 1
ATOM 796 C C . ILE A 1 103 ? -5.060 0.592 -7.251 1.00 89.88 103 ILE A C 1
ATOM 798 O O . ILE A 1 103 ? -4.707 1.608 -6.657 1.00 89.88 103 ILE A O 1
ATOM 802 N N . SER A 1 104 ? -6.317 0.164 -7.272 1.00 91.25 104 SER A N 1
ATOM 803 C CA . SER A 1 104 ? -7.411 0.885 -6.631 1.00 91.25 104 SER A CA 1
ATOM 804 C C . SER A 1 104 ? -8.268 -0.012 -5.748 1.00 91.25 104 SER A C 1
ATOM 806 O O . SER A 1 104 ? -8.311 -1.233 -5.909 1.00 91.25 104 SER A O 1
ATOM 808 N N . GLY A 1 105 ? -8.935 0.609 -4.783 1.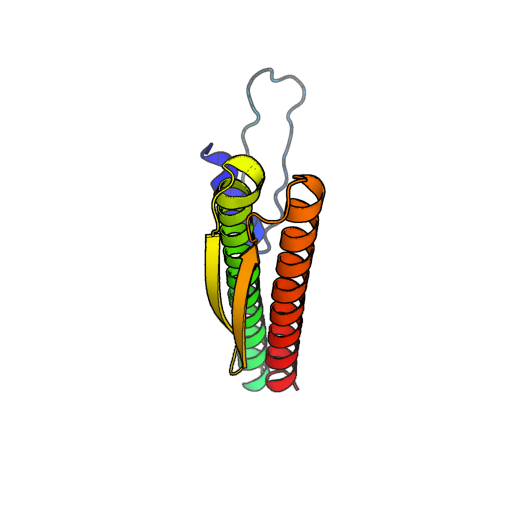00 91.00 105 GLY A N 1
ATOM 809 C CA . GLY A 1 105 ? -9.883 -0.039 -3.886 1.00 91.00 105 GLY A CA 1
ATOM 810 C C . GLY A 1 105 ? -10.229 0.869 -2.713 1.00 91.00 105 GLY A C 1
ATOM 811 O O . GLY A 1 105 ? -9.876 2.045 -2.716 1.00 91.00 105 GLY A O 1
ATOM 812 N N . SER A 1 106 ? -10.900 0.318 -1.710 1.00 91.50 106 SER A N 1
ATOM 813 C CA . SER A 1 106 ? -11.252 1.040 -0.487 1.00 91.50 106 SER A CA 1
ATOM 814 C C . SER A 1 106 ? -10.504 0.432 0.695 1.00 91.50 106 SER A C 1
ATOM 816 O O . SER A 1 106 ? -10.432 -0.793 0.803 1.00 91.50 106 SER A O 1
ATOM 818 N N . ILE A 1 107 ? -9.933 1.278 1.551 1.00 88.81 107 ILE A N 1
ATOM 819 C CA . ILE A 1 107 ? -9.394 0.893 2.859 1.00 88.81 107 ILE A CA 1
ATOM 820 C C . ILE A 1 107 ? -10.376 1.423 3.891 1.00 88.81 107 ILE A C 1
ATOM 822 O O . ILE A 1 107 ? -10.686 2.615 3.887 1.00 88.81 107 ILE A O 1
ATOM 826 N N . GLY A 1 108 ? -10.878 0.579 4.779 1.00 85.31 108 GLY A N 1
ATOM 827 C CA . GLY A 1 108 ? -11.923 1.010 5.693 1.00 85.31 108 GLY A CA 1
ATOM 828 C C . GLY A 1 108 ? -12.320 -0.051 6.692 1.00 85.31 108 GLY A C 1
ATOM 829 O O . GLY A 1 108 ? -12.022 -1.229 6.551 1.00 85.31 108 GLY A O 1
ATOM 830 N N . SER A 1 109 ? -13.031 0.372 7.724 1.00 76.75 109 SER A N 1
ATOM 831 C CA . SER A 1 109 ? -13.659 -0.556 8.652 1.00 76.75 109 SER A CA 1
ATOM 832 C C . SER A 1 109 ? -14.992 0.025 9.115 1.00 76.75 109 SER A C 1
ATOM 834 O O . SER A 1 109 ? -15.181 1.243 9.137 1.00 76.75 109 SER A O 1
ATOM 836 N N . ASN A 1 110 ? -15.936 -0.854 9.429 1.00 74.00 110 ASN A N 1
ATOM 837 C CA . ASN A 1 110 ? -17.256 -0.502 9.930 1.00 74.00 110 ASN A CA 1
ATOM 838 C C . ASN A 1 110 ? -17.351 -0.735 11.447 1.00 74.00 110 ASN A C 1
ATOM 840 O O . ASN A 1 110 ? -16.627 -1.529 12.043 1.00 74.00 110 ASN A O 1
ATOM 844 N N . LEU A 1 111 ? -18.270 -0.036 12.099 1.00 63.06 111 LEU A N 1
ATOM 845 C CA . LEU A 1 111 ? -18.431 0.019 13.547 1.00 63.06 111 LEU A CA 1
ATOM 846 C C . LEU A 1 111 ? -18.855 -1.299 14.186 1.00 63.06 111 LEU A C 1
ATOM 848 O O . LEU A 1 111 ? -18.753 -1.455 15.406 1.00 63.06 111 LEU A O 1
ATOM 852 N N . ASP A 1 112 ? -19.274 -2.261 13.371 1.00 67.06 112 ASP A N 1
ATOM 853 C CA . ASP A 1 112 ? -19.660 -3.600 13.806 1.00 67.06 112 ASP A CA 1
ATOM 854 C C . ASP A 1 112 ? -18.515 -4.352 14.510 1.00 67.06 112 ASP A C 1
ATOM 856 O O . ASP A 1 112 ? -18.747 -5.323 15.241 1.00 67.06 112 ASP A O 1
ATOM 860 N N . PHE A 1 113 ? -17.267 -3.878 14.400 1.00 64.56 113 PHE A N 1
ATOM 861 C CA . PHE A 1 113 ? -16.171 -4.352 15.239 1.00 64.56 113 PHE A CA 1
ATOM 862 C C . PHE A 1 113 ? -16.234 -3.757 16.647 1.00 64.56 113 PHE A C 1
ATOM 864 O O . PHE A 1 113 ? -15.459 -2.882 17.026 1.00 64.56 113 PHE A O 1
ATOM 871 N N . ALA A 1 114 ? -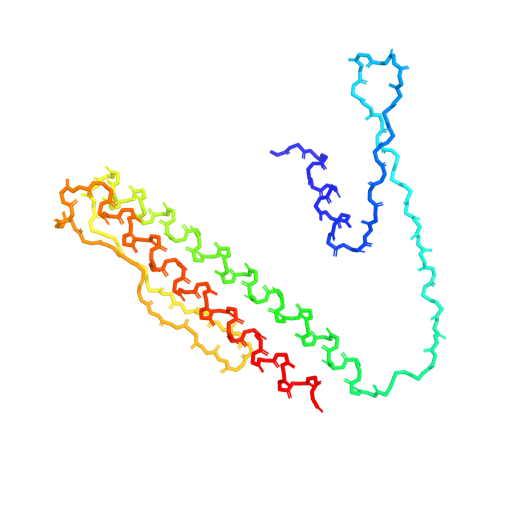17.057 -4.362 17.506 1.00 63.12 114 ALA A N 1
ATOM 872 C CA . ALA A 1 114 ? -17.064 -4.083 18.947 1.00 63.12 114 ALA A CA 1
ATOM 873 C C . ALA A 1 114 ? -15.695 -4.318 19.640 1.00 63.12 114 ALA A C 1
ATOM 875 O O . ALA A 1 114 ? -15.506 -3.943 20.798 1.00 63.12 114 ALA A O 1
ATOM 876 N N . ASN A 1 115 ? -14.738 -4.955 18.952 1.00 79.62 115 ASN A N 1
ATOM 877 C CA . ASN A 1 115 ? -13.416 -5.303 19.458 1.00 79.62 115 ASN A CA 1
ATOM 878 C C . ASN A 1 115 ? -12.309 -4.603 18.653 1.00 79.62 115 ASN A C 1
ATOM 880 O O . ASN A 1 115 ? -12.113 -4.897 17.472 1.00 79.62 115 ASN A O 1
ATOM 884 N N . TYR A 1 116 ? -11.529 -3.766 19.340 1.00 83.25 116 TYR A N 1
ATOM 885 C CA . TYR A 1 116 ? -10.356 -3.068 18.805 1.00 83.25 116 TYR A CA 1
ATOM 886 C C . TYR A 1 116 ? -9.391 -3.991 18.043 1.00 83.25 116 TYR A C 1
ATOM 888 O O . TYR A 1 116 ? -8.949 -3.643 16.953 1.00 83.25 116 TYR A O 1
ATOM 896 N N . ASN A 1 117 ? -9.106 -5.192 18.560 1.00 86.19 117 ASN A N 1
ATOM 897 C CA . ASN A 1 117 ? -8.186 -6.128 17.909 1.00 86.19 117 ASN A CA 1
ATOM 898 C C . ASN A 1 117 ? -8.729 -6.633 16.570 1.00 86.19 117 ASN A C 1
ATOM 900 O O . ASN A 1 117 ? -7.951 -6.861 15.651 1.00 86.19 117 ASN A O 1
ATOM 904 N N . LYS A 1 118 ? -10.053 -6.797 16.436 1.00 85.44 118 LYS A N 1
ATOM 905 C CA . LYS A 1 118 ? -10.656 -7.199 15.157 1.00 85.44 118 LYS A CA 1
ATOM 906 C C . LYS A 1 118 ? -10.526 -6.084 14.121 1.00 85.44 118 LYS A C 1
ATOM 908 O O . LYS A 1 118 ? -10.059 -6.355 13.022 1.00 85.44 118 LYS A O 1
ATOM 913 N N . CYS A 1 119 ? -10.847 -4.850 14.514 1.00 86.75 119 CYS A N 1
ATOM 914 C CA . CYS A 1 119 ? -10.686 -3.666 13.667 1.00 86.75 119 CYS A CA 1
ATOM 915 C C . CYS A 1 119 ? -9.225 -3.490 13.220 1.00 86.75 119 CYS A C 1
ATOM 917 O O . CYS A 1 119 ? -8.935 -3.416 12.029 1.00 86.75 119 CYS A O 1
ATOM 919 N N . LYS A 1 120 ? -8.276 -3.539 14.166 1.00 87.75 120 LYS A N 1
ATOM 920 C CA . LYS A 1 120 ? -6.844 -3.440 13.865 1.00 87.75 120 LYS A CA 1
ATOM 921 C C . LYS A 1 120 ? -6.372 -4.542 12.913 1.00 87.75 120 LYS A C 1
ATOM 923 O O . LYS A 1 120 ? -5.654 -4.246 11.967 1.00 87.75 120 LYS A O 1
ATOM 928 N N . ASN A 1 121 ? -6.770 -5.794 13.144 1.00 88.75 121 ASN A N 1
ATOM 929 C CA . ASN A 1 121 ? -6.341 -6.913 12.306 1.00 88.75 121 ASN A CA 1
ATOM 930 C C . ASN A 1 121 ? -6.882 -6.816 10.873 1.00 88.75 121 ASN A C 1
ATOM 932 O O . ASN A 1 121 ? -6.166 -7.177 9.944 1.00 88.75 121 ASN A O 1
ATOM 936 N N . GLN A 1 122 ? -8.109 -6.320 10.682 1.00 88.62 122 GLN A N 1
ATOM 937 C CA . GLN A 1 122 ? -8.624 -6.047 9.339 1.00 88.62 122 GLN A CA 1
ATOM 938 C C . GLN A 1 122 ? -7.795 -4.965 8.644 1.00 88.62 122 GLN A C 1
ATOM 940 O O . GLN A 1 122 ? -7.354 -5.169 7.518 1.00 88.62 122 GLN A O 1
ATOM 945 N N . LEU A 1 123 ? -7.543 -3.841 9.318 1.00 89.19 123 LEU A N 1
ATOM 946 C CA . LEU A 1 123 ? -6.775 -2.746 8.725 1.00 89.19 123 LEU A CA 1
ATOM 947 C C . LEU A 1 123 ? -5.323 -3.146 8.426 1.00 89.19 123 LEU A C 1
ATOM 949 O O . LEU A 1 123 ? -4.765 -2.728 7.415 1.00 89.19 123 LEU A O 1
ATOM 953 N N . ASP A 1 124 ? -4.712 -3.984 9.269 1.00 89.19 124 ASP A N 1
ATOM 954 C CA . ASP A 1 124 ? -3.395 -4.571 9.001 1.00 89.19 124 ASP A CA 1
ATOM 955 C C . ASP A 1 124 ? -3.423 -5.485 7.764 1.00 89.19 124 ASP A C 1
ATOM 957 O O . ASP A 1 124 ? -2.511 -5.418 6.941 1.00 89.19 124 ASP A O 1
ATOM 961 N N . TYR A 1 125 ? -4.472 -6.299 7.604 1.00 90.31 125 TYR A N 1
ATOM 962 C CA . TYR A 1 125 ? -4.651 -7.143 6.421 1.00 90.31 125 TYR A CA 1
ATOM 963 C C . TYR A 1 125 ? -4.805 -6.310 5.141 1.00 90.31 125 TYR A C 1
ATOM 965 O O . TYR A 1 125 ? -4.120 -6.572 4.152 1.00 90.31 125 TYR A O 1
ATOM 973 N N . GLU A 1 126 ? -5.656 -5.281 5.160 1.00 88.94 126 GLU A N 1
ATOM 974 C CA . GLU A 1 126 ? -5.853 -4.383 4.015 1.00 88.94 126 GLU A CA 1
ATOM 975 C C . GLU A 1 126 ? -4.559 -3.645 3.658 1.00 88.94 126 GLU A C 1
ATOM 977 O O . GLU A 1 126 ? -4.166 -3.609 2.490 1.00 88.94 126 GLU A O 1
ATOM 982 N N . ARG A 1 127 ? -3.837 -3.136 4.665 1.00 92.69 127 ARG A N 1
ATOM 983 C CA . ARG A 1 127 ? -2.514 -2.525 4.487 1.00 92.69 127 ARG A CA 1
ATOM 984 C C . ARG A 1 127 ? -1.574 -3.455 3.723 1.00 92.69 127 ARG A C 1
ATOM 986 O O . ARG A 1 127 ? -0.971 -3.051 2.728 1.00 92.69 127 ARG A O 1
ATOM 993 N N . ASP A 1 128 ? -1.426 -4.683 4.210 1.00 90.12 128 ASP A N 1
ATOM 994 C CA . ASP A 1 128 ? -0.459 -5.633 3.668 1.00 90.12 128 ASP A CA 1
ATOM 995 C C . ASP A 1 128 ? -0.853 -6.076 2.250 1.00 90.12 128 ASP A C 1
ATOM 997 O O . ASP A 1 128 ? 0.017 -6.203 1.385 1.00 90.12 128 ASP A O 1
ATOM 1001 N N . TYR A 1 129 ? -2.155 -6.204 1.973 1.00 92.12 129 TYR A N 1
ATOM 1002 C CA . TYR A 1 129 ? -2.685 -6.463 0.633 1.00 92.12 129 TYR A CA 1
ATOM 1003 C C . TYR A 1 129 ? -2.328 -5.354 -0.374 1.00 92.12 129 TYR A C 1
ATOM 1005 O O . TYR A 1 129 ? -1.815 -5.641 -1.464 1.00 92.12 129 TYR A O 1
ATOM 1013 N N . PHE A 1 130 ? -2.547 -4.083 -0.021 1.00 89.25 130 PHE A N 1
ATOM 1014 C CA . PHE A 1 130 ? -2.225 -2.959 -0.907 1.00 89.25 130 PHE A CA 1
ATOM 1015 C C . PHE A 1 130 ? -0.714 -2.819 -1.130 1.00 89.25 130 PHE A C 1
ATOM 1017 O O . PHE A 1 130 ? -0.273 -2.674 -2.272 1.00 89.25 130 PHE A O 1
ATOM 1024 N N . ILE A 1 131 ? 0.101 -2.950 -0.076 1.00 92.06 131 ILE A N 1
ATOM 1025 C CA . ILE A 1 131 ? 1.568 -2.897 -0.195 1.00 92.06 131 ILE A CA 1
ATOM 1026 C C . ILE A 1 131 ? 2.088 -4.036 -1.081 1.00 92.06 131 ILE A C 1
ATOM 1028 O O . ILE A 1 131 ? 2.964 -3.814 -1.923 1.00 92.06 131 ILE A O 1
ATOM 1032 N N . ALA A 1 132 ? 1.556 -5.253 -0.927 1.00 92.00 132 ALA A N 1
ATOM 1033 C CA . ALA A 1 132 ? 1.928 -6.389 -1.768 1.00 92.00 132 ALA A CA 1
ATOM 1034 C C . ALA A 1 132 ? 1.574 -6.139 -3.243 1.00 92.00 132 ALA A C 1
ATOM 1036 O O . ALA A 1 132 ? 2.395 -6.394 -4.128 1.00 92.00 132 ALA A O 1
ATOM 1037 N N . SER A 1 133 ? 0.397 -5.565 -3.503 1.00 90.06 133 SER A N 1
ATOM 1038 C CA . SER A 1 133 ? -0.041 -5.186 -4.851 1.00 90.06 133 SER A CA 1
ATOM 1039 C C . SER A 1 133 ? 0.886 -4.139 -5.476 1.00 90.06 133 SER A C 1
ATOM 1041 O O . SER A 1 133 ? 1.310 -4.296 -6.623 1.00 90.06 133 SER A O 1
ATOM 1043 N N . CYS A 1 134 ? 1.283 -3.122 -4.705 1.00 89.69 134 CYS A N 1
ATOM 1044 C CA . CYS A 1 134 ? 2.228 -2.097 -5.150 1.00 89.69 134 CYS A CA 1
ATOM 1045 C C . CYS A 1 134 ? 3.618 -2.663 -5.436 1.00 89.69 134 CYS A C 1
ATOM 1047 O O . CYS A 1 134 ? 4.248 -2.311 -6.435 1.00 89.69 134 CYS A O 1
ATOM 1049 N N . ARG A 1 135 ? 4.089 -3.595 -4.604 1.00 92.81 135 ARG A N 1
ATOM 1050 C CA . ARG A 1 135 ? 5.362 -4.286 -4.828 1.00 92.81 135 ARG A CA 1
ATOM 1051 C C . ARG A 1 135 ? 5.339 -5.125 -6.102 1.00 92.81 135 ARG A C 1
ATOM 1053 O O . ARG A 1 135 ? 6.296 -5.079 -6.868 1.00 92.81 135 ARG A O 1
ATOM 1060 N N . SER A 1 136 ? 4.256 -5.867 -6.337 1.00 91.62 136 SER A N 1
ATOM 1061 C CA . SER A 1 136 ? 4.080 -6.643 -7.568 1.00 91.62 136 SER A CA 1
ATOM 1062 C C . SER A 1 136 ? 4.091 -5.734 -8.796 1.00 91.62 136 SER A C 1
ATOM 1064 O O . SER A 1 136 ? 4.877 -5.978 -9.702 1.00 91.62 136 SER A O 1
ATOM 1066 N N . ALA A 1 137 ? 3.313 -4.646 -8.798 1.00 90.62 137 ALA A N 1
ATOM 1067 C CA . ALA A 1 137 ? 3.287 -3.701 -9.917 1.00 90.62 137 ALA A CA 1
ATOM 1068 C C . ALA A 1 137 ? 4.657 -3.060 -10.199 1.00 90.62 137 ALA A C 1
ATOM 1070 O O . ALA A 1 137 ? 5.052 -2.930 -11.353 1.00 90.62 137 ALA A O 1
ATOM 1071 N N . SER A 1 138 ? 5.401 -2.712 -9.145 1.00 90.25 138 SER A N 1
ATOM 1072 C CA . SER A 1 138 ? 6.769 -2.189 -9.247 1.00 90.25 138 SER A CA 1
ATOM 1073 C C . SER A 1 138 ? 7.712 -3.217 -9.887 1.00 90.25 138 SER A C 1
ATOM 1075 O O . SER A 1 138 ? 8.494 -2.900 -10.779 1.00 90.25 138 SER A O 1
ATOM 1077 N N . ASN A 1 139 ? 7.622 -4.486 -9.486 1.00 89.50 139 ASN A N 1
ATOM 1078 C CA . ASN A 1 139 ? 8.432 -5.545 -10.088 1.00 89.50 139 ASN A CA 1
ATOM 1079 C C . ASN A 1 139 ? 8.083 -5.788 -11.563 1.00 89.50 139 ASN A C 1
ATOM 1081 O O . ASN A 1 139 ? 9.000 -5.900 -12.373 1.00 89.50 139 ASN A O 1
ATOM 1085 N N . ASP A 1 140 ? 6.794 -5.801 -11.908 1.00 88.69 140 ASP A N 1
ATOM 1086 C CA . ASP A 1 140 ? 6.327 -5.976 -13.288 1.00 88.69 140 ASP A CA 1
ATOM 1087 C C . ASP A 1 140 ? 6.811 -4.827 -14.192 1.00 88.69 140 ASP A C 1
ATOM 1089 O O . ASP A 1 140 ? 7.263 -5.058 -15.313 1.00 88.69 140 ASP A O 1
ATOM 1093 N N . TYR A 1 141 ? 6.751 -3.585 -13.696 1.00 86.69 141 TYR A N 1
ATOM 1094 C CA . TYR A 1 141 ? 7.203 -2.401 -14.427 1.00 86.69 141 TYR A CA 1
ATOM 1095 C C . TYR A 1 141 ? 8.703 -2.454 -14.735 1.00 86.69 141 TYR A C 1
ATOM 1097 O O . TYR A 1 141 ? 9.089 -2.285 -15.891 1.00 86.69 141 TYR A O 1
ATOM 1105 N N . LYS A 1 142 ? 9.536 -2.772 -13.731 1.00 86.12 142 LYS A N 1
ATOM 1106 C CA . LYS A 1 142 ? 10.985 -2.961 -13.925 1.00 86.12 142 LYS A CA 1
ATOM 1107 C C . LYS A 1 142 ? 11.271 -4.060 -14.938 1.00 86.12 142 LYS A C 1
ATOM 1109 O O . LYS A 1 142 ? 12.026 -3.837 -15.874 1.00 86.12 142 LYS A O 1
ATOM 1114 N N . ALA A 1 143 ? 10.646 -5.228 -14.773 1.00 86.31 143 ALA A N 1
ATOM 1115 C CA . ALA A 1 143 ? 10.884 -6.371 -15.647 1.00 86.31 143 ALA A CA 1
ATOM 1116 C C . ALA A 1 143 ? 10.576 -6.045 -17.113 1.00 86.31 143 ALA A C 1
ATOM 1118 O O . ALA A 1 143 ? 11.316 -6.469 -17.987 1.00 86.31 143 ALA A O 1
ATOM 1119 N N . LYS A 1 144 ? 9.528 -5.258 -17.384 1.00 87.50 144 LYS A N 1
ATOM 1120 C CA . LYS A 1 144 ? 9.132 -4.894 -18.750 1.00 87.50 144 LYS A CA 1
ATOM 1121 C C . LYS A 1 144 ? 10.125 -3.971 -19.469 1.00 87.50 144 LYS A C 1
ATOM 1123 O O . LYS A 1 144 ? 10.151 -3.988 -20.692 1.00 87.50 144 LYS A O 1
ATOM 1128 N N . ILE A 1 145 ? 10.860 -3.135 -18.738 1.00 84.19 145 ILE A N 1
ATOM 1129 C CA . ILE A 1 145 ? 11.785 -2.148 -19.326 1.00 84.19 145 ILE A CA 1
ATOM 1130 C C . ILE A 1 145 ? 13.231 -2.657 -19.310 1.00 84.19 145 ILE A C 1
ATOM 1132 O O . ILE A 1 145 ? 13.999 -2.332 -20.200 1.00 84.19 145 ILE A O 1
ATOM 1136 N N . CYS A 1 146 ? 13.589 -3.469 -18.317 1.00 79.38 146 CYS A N 1
ATOM 1137 C CA . CYS A 1 146 ? 14.940 -3.996 -18.119 1.00 79.38 146 CYS A CA 1
ATOM 1138 C C . CYS A 1 146 ? 15.185 -5.379 -18.756 1.00 79.38 146 CYS A C 1
ATOM 1140 O O . CYS A 1 146 ? 16.107 -6.075 -18.329 1.00 79.38 146 CYS A O 1
ATOM 1142 N N . THR A 1 147 ? 14.329 -5.829 -19.683 1.00 69.50 147 THR A N 1
ATOM 1143 C CA . THR A 1 147 ? 14.505 -7.089 -20.437 1.00 69.50 147 THR A CA 1
ATOM 1144 C C . THR A 1 147 ? 14.812 -6.816 -21.892 1.00 69.50 147 THR A C 1
ATOM 1146 O O . THR A 1 147 ? 15.587 -7.623 -22.450 1.00 69.50 147 THR A O 1
#

Organism: Pseudoalteromonas ulvae (NCBI:txid107327)

Radius of gyration: 21.73 Å; chains: 1; bounding box: 56×26×52 Å

Secondary structure (DSSP, 8-state):
--HHHHHHHHHHHTT--------TT-SS--------------------HHHHHHHHHHHHHHHHHHHHHHHHHHHHHHHIIIIIIT---EEEEEEEEETTEEEEEEEEE-TT--SHHHHHHHHHHHHHHHHHHHHHHHHHHHHHH--

Sequence (147 aa):
MSKYAKVILAAICMNGSINIIKEENSSVLSSVEIGLNLVSAEESSYLDGDEEACEQAQMDSNRMFNTCDYDVRKYVAEIHRETCVKRHDYSVDVSFEIGAKVISGSIGSNLDFANYNKCKNQLDYERDYFIASCRSASNDYKAKICT